Protein AF-A0A4Q3J6C3-F1 (afdb_monomer)

Mean predicted aligned error: 14.29 Å

Radius of gyration: 21.83 Å; Cα contacts (8 Å, |Δi|>4): 45; chains: 1; bounding box: 46×40×81 Å

Solvent-accessible surface area (backbone atoms only — not comparable to full-atom values): 9327 Å² total; per-residue (Å²): 128,57,75,69,58,48,51,52,52,50,53,56,48,51,54,50,50,53,54,49,51,54,51,49,53,34,27,77,68,61,76,38,94,61,82,64,56,69,64,52,51,55,50,52,53,51,50,57,53,57,71,72,50,86,70,81,51,66,69,62,42,49,54,50,51,51,52,54,50,52,51,52,53,50,52,52,49,51,53,52,50,53,52,27,51,77,70,62,65,29,66,67,58,44,53,50,44,56,65,44,66,75,50,93,79,75,97,68,83,81,52,72,69,57,52,54,57,57,71,69,45,86,74,82,88,79,70,77,63,62,77,68,68,75,79,82,84,84,87,83,84,84,79,82,80,78,80,88,134

pLDDT: mean 74.05, std 22.29, range [36.84, 97.12]

Sequence (149 aa):
MDATELEQALADLEEKLEKLRVLYDQYFSGFERFEPLRKREDLERRIKVLRRENIRNTGQRFKFQQIVQRLTTFSQYWTRILREIEKGTYKRDLARAAKRFGNPNLRGKPTVADLERAALAPSEPEELDSAWLEVEEEEEVDEDTSPFR

Secondary structure (DSSP, 8-state):
--HHHHHHHHHHHHHHHHHHHHHHHHHHTTSSSS--HHHHHHHHHHHHHHHHS----HHHHHHHHHHHHHHHHHHHHHHHHHHHHHTT--HHHHHHHHHHTTSS----PPPHHHHHHHHTS-----STTGGGSSSS-------------

Foldseek 3Di:
DDPVVLVVLLVVLLVLLVVLLVQLVCVLLVVDVDRPVVSLVVSVVSLVVVVPDDDPDPVSVVSSVVSVVSNVVVVVVSVVQVVCVVVCNRVSSVVVVVVCVVPPDDPDDDDPVVVVVVVPPPDPPPDPVVVVPPPPDDDPDDPPPDDDD

Nearest PDB structures (foldseek):
  3k1i-assembly2_B  TM=4.349E-01  e=4.260E+00  Helicobacter pylori 26695

Structure (mmCIF, N/CA/C/O backbone):
data_AF-A0A4Q3J6C3-F1
#
_entry.id   AF-A0A4Q3J6C3-F1
#
loop_
_atom_site.group_PDB
_atom_site.id
_atom_site.type_symbol
_atom_site.label_atom_id
_atom_site.label_alt_id
_atom_site.label_comp_id
_atom_site.label_asym_id
_atom_site.label_entity_id
_atom_site.label_seq_id
_atom_site.pdbx_PDB_ins_code
_atom_site.Cartn_x
_atom_site.Cartn_y
_atom_site.Cartn_z
_atom_site.occupancy
_atom_site.B_iso_or_equiv
_atom_site.auth_seq_id
_atom_site.auth_comp_id
_atom_site.auth_asym_id
_atom_site.auth_atom_id
_atom_site.pdbx_PDB_model_num
ATOM 1 N N . MET A 1 1 ? -20.793 -3.148 10.488 1.00 76.94 1 MET A N 1
ATOM 2 C CA . MET A 1 1 ? -19.813 -4.211 10.772 1.00 76.94 1 MET A CA 1
ATOM 3 C C . MET A 1 1 ? -19.634 -4.309 12.263 1.00 76.94 1 MET A C 1
ATOM 5 O O . MET A 1 1 ? -19.498 -3.270 12.910 1.00 76.94 1 MET A O 1
ATOM 9 N N . ASP A 1 2 ? -19.633 -5.527 12.781 1.00 88.00 2 ASP A N 1
ATOM 10 C CA . ASP A 1 2 ? -19.244 -5.774 14.166 1.00 88.00 2 ASP A CA 1
ATOM 11 C C . ASP A 1 2 ? -17.720 -5.649 14.329 1.00 88.00 2 ASP A C 1
ATOM 13 O O . ASP A 1 2 ? -16.964 -5.696 13.355 1.00 88.00 2 ASP A O 1
ATOM 17 N N . ALA A 1 3 ? -17.245 -5.455 15.564 1.00 87.25 3 ALA A N 1
ATOM 18 C CA . ALA A 1 3 ? -15.828 -5.184 15.830 1.00 87.25 3 ALA A CA 1
ATOM 19 C C . ALA A 1 3 ? -14.903 -6.312 15.337 1.00 87.25 3 ALA A C 1
ATOM 21 O O . ALA A 1 3 ? -13.850 -6.027 14.766 1.00 87.25 3 ALA A O 1
ATOM 22 N N . THR A 1 4 ? -15.318 -7.570 15.505 1.00 91.12 4 THR A N 1
ATOM 23 C CA . THR A 1 4 ? -14.580 -8.756 15.044 1.00 91.12 4 THR A CA 1
ATOM 24 C C . THR A 1 4 ? -14.555 -8.859 13.518 1.00 91.12 4 THR A C 1
ATOM 26 O O . THR A 1 4 ? -13.521 -9.170 12.934 1.00 91.12 4 THR A O 1
ATOM 29 N N . GLU A 1 5 ? -15.666 -8.539 12.848 1.00 91.56 5 GLU A N 1
ATOM 30 C CA . GLU A 1 5 ? -15.727 -8.523 11.380 1.00 91.56 5 GLU A CA 1
ATOM 31 C C . GLU A 1 5 ? -14.801 -7.456 10.793 1.00 91.56 5 GLU A C 1
ATOM 33 O O . GLU A 1 5 ? -14.142 -7.685 9.778 1.00 91.56 5 GLU A O 1
ATOM 38 N N . LEU A 1 6 ? -14.743 -6.286 11.437 1.00 92.12 6 LEU A N 1
ATOM 39 C CA . LEU A 1 6 ? -13.861 -5.202 11.029 1.00 92.12 6 LEU A CA 1
ATOM 40 C C . LEU A 1 6 ? -12.389 -5.585 11.207 1.00 92.12 6 LEU A C 1
ATOM 42 O O . LEU A 1 6 ? -11.582 -5.308 10.325 1.00 92.12 6 LEU A O 1
ATOM 46 N N . GLU A 1 7 ? -12.037 -6.241 12.311 1.00 92.94 7 GLU A N 1
ATOM 47 C CA . GLU A 1 7 ? -10.676 -6.726 12.537 1.00 92.94 7 GLU A CA 1
ATOM 48 C C . GLU A 1 7 ? -10.238 -7.723 11.461 1.00 92.94 7 GLU A C 1
ATOM 50 O O . GLU A 1 7 ? -9.183 -7.536 10.852 1.00 92.94 7 GLU A O 1
ATOM 55 N N . GLN A 1 8 ? -11.083 -8.709 11.148 1.00 95.31 8 GLN A N 1
ATOM 56 C CA . GLN A 1 8 ? -10.808 -9.652 10.066 1.00 95.31 8 GLN A CA 1
ATOM 57 C C . GLN A 1 8 ? -10.687 -8.935 8.715 1.00 95.31 8 GLN A C 1
ATOM 59 O O . GLN A 1 8 ? -9.774 -9.206 7.940 1.00 95.31 8 GLN A O 1
ATOM 64 N N . ALA A 1 9 ? -11.568 -7.970 8.437 1.00 94.38 9 ALA A N 1
ATOM 65 C CA . ALA A 1 9 ? -11.515 -7.198 7.201 1.00 94.38 9 ALA A CA 1
ATOM 66 C C . ALA A 1 9 ? -10.226 -6.369 7.071 1.00 94.38 9 ALA A C 1
ATOM 68 O O . ALA A 1 9 ? -9.744 -6.195 5.950 1.00 94.38 9 ALA A O 1
ATOM 69 N N . LEU A 1 10 ? -9.677 -5.860 8.180 1.00 95.12 10 LEU A N 1
ATOM 70 C CA . LEU A 1 10 ? -8.394 -5.155 8.204 1.00 95.12 10 LEU A CA 1
ATOM 7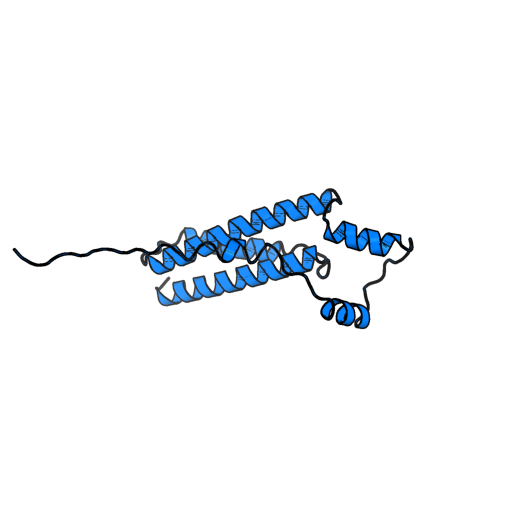1 C C . LEU A 1 10 ? -7.220 -6.115 7.982 1.00 95.12 10 LEU A C 1
ATOM 73 O O . LEU A 1 10 ? -6.357 -5.807 7.161 1.00 95.12 10 LEU A O 1
ATOM 77 N N . ALA A 1 11 ? -7.222 -7.285 8.626 1.00 96.06 11 ALA A N 1
ATOM 78 C CA . ALA A 1 11 ? -6.200 -8.314 8.421 1.00 96.06 11 ALA A CA 1
ATOM 79 C C . ALA A 1 11 ? -6.167 -8.806 6.961 1.00 96.06 11 ALA A C 1
ATOM 81 O O . ALA A 1 11 ? -5.114 -8.837 6.324 1.00 96.06 11 ALA A O 1
ATOM 82 N N . ASP A 1 12 ? -7.337 -9.092 6.383 1.00 95.81 12 ASP A N 1
ATOM 83 C CA . ASP A 1 12 ? -7.467 -9.481 4.976 1.00 95.81 12 ASP A CA 1
ATOM 84 C C . ASP A 1 12 ? -6.981 -8.377 4.021 1.00 95.81 12 ASP A C 1
ATOM 86 O O . ASP A 1 12 ? -6.495 -8.654 2.920 1.00 95.81 12 ASP A O 1
ATOM 90 N N . LEU A 1 13 ? -7.185 -7.108 4.388 1.00 95.75 13 LEU A N 1
ATOM 91 C CA . LEU A 1 13 ? -6.771 -5.964 3.581 1.00 95.75 13 LEU A CA 1
ATOM 92 C C . LEU A 1 13 ? -5.247 -5.817 3.575 1.00 95.75 13 LEU A C 1
ATOM 94 O O . LEU A 1 13 ? -4.668 -5.566 2.519 1.00 95.75 13 LEU A O 1
ATOM 98 N N . GLU A 1 14 ? -4.615 -6.004 4.730 1.00 95.94 14 GLU A N 1
ATOM 99 C CA . GLU A 1 14 ? -3.162 -5.986 4.877 1.00 95.94 14 GLU A CA 1
ATOM 100 C C . GLU A 1 14 ? -2.500 -7.130 4.100 1.00 95.94 14 GLU A C 1
ATOM 102 O O . GLU A 1 14 ? -1.585 -6.893 3.310 1.00 95.94 14 GLU A O 1
ATOM 107 N N . GLU A 1 15 ? -3.030 -8.351 4.202 1.00 97.12 15 GLU A N 1
ATOM 108 C CA . GLU A 1 15 ? -2.525 -9.493 3.432 1.00 97.12 15 GLU A CA 1
ATOM 109 C C . GLU A 1 15 ? -2.642 -9.251 1.913 1.00 97.12 15 GLU A C 1
ATOM 111 O O . GLU A 1 15 ? -1.728 -9.549 1.136 1.00 97.12 15 GLU A O 1
ATOM 116 N N . LYS A 1 16 ? -3.760 -8.671 1.457 1.00 95.44 16 LYS A N 1
ATOM 117 C CA . LYS A 1 16 ? -3.949 -8.311 0.042 1.00 95.44 16 LYS A CA 1
ATOM 118 C C . LYS A 1 16 ? -2.980 -7.228 -0.416 1.00 95.44 16 LYS A C 1
ATOM 120 O O . LYS A 1 16 ? -2.540 -7.287 -1.564 1.00 95.44 16 LYS A O 1
ATOM 125 N N . LEU A 1 17 ? -2.662 -6.260 0.443 1.00 96.00 17 LEU A N 1
ATOM 126 C CA . LEU A 1 17 ? -1.682 -5.220 0.146 1.00 96.00 17 LEU A CA 1
ATOM 127 C C . LEU A 1 17 ? -0.286 -5.825 -0.054 1.00 96.00 17 LEU A C 1
ATOM 129 O O . LEU A 1 17 ? 0.363 -5.509 -1.050 1.00 96.00 17 LEU A O 1
ATOM 133 N N . GLU A 1 18 ? 0.139 -6.740 0.819 1.00 95.94 18 GLU A N 1
ATOM 134 C CA . GLU A 1 18 ? 1.445 -7.397 0.682 1.00 95.94 18 GLU A CA 1
ATOM 135 C C . GLU A 1 18 ? 1.507 -8.280 -0.572 1.00 95.94 18 GLU A C 1
ATOM 137 O O . GLU A 1 18 ? 2.441 -8.187 -1.369 1.00 95.94 18 GLU A O 1
ATOM 142 N N . LYS A 1 19 ? 0.452 -9.063 -0.840 1.00 94.56 19 LYS A N 1
ATOM 143 C CA . LYS A 1 19 ? 0.340 -9.831 -2.093 1.00 94.56 19 LYS A CA 1
ATOM 144 C C . LYS A 1 19 ? 0.415 -8.927 -3.325 1.00 94.56 19 LYS A C 1
ATOM 146 O O . LYS A 1 19 ? 1.003 -9.313 -4.334 1.00 94.56 19 LYS A O 1
ATOM 151 N N . LEU A 1 20 ? -0.191 -7.739 -3.272 1.00 95.19 20 LEU A N 1
ATOM 152 C CA . LEU A 1 20 ? -0.142 -6.774 -4.367 1.00 95.19 20 LEU A CA 1
ATOM 153 C C . LEU A 1 20 ? 1.279 -6.235 -4.574 1.00 95.19 20 LEU A C 1
ATOM 155 O O . LEU A 1 20 ? 1.726 -6.180 -5.719 1.00 95.19 20 LEU A O 1
ATOM 159 N N . ARG A 1 21 ? 1.998 -5.909 -3.493 1.00 94.56 21 ARG A N 1
ATOM 160 C CA . ARG A 1 21 ? 3.408 -5.493 -3.545 1.00 94.56 21 ARG A CA 1
ATOM 161 C C . ARG A 1 21 ? 4.270 -6.531 -4.256 1.00 94.56 21 ARG A C 1
ATOM 163 O O . ARG A 1 21 ? 4.927 -6.198 -5.237 1.00 94.56 21 ARG A O 1
ATOM 170 N N . VAL A 1 22 ? 4.184 -7.793 -3.834 1.00 92.75 22 VAL A N 1
ATOM 171 C CA . VAL A 1 22 ? 4.957 -8.895 -4.427 1.00 92.75 22 VAL A CA 1
ATOM 172 C C . VAL A 1 22 ? 4.665 -9.057 -5.922 1.00 92.75 22 VAL A C 1
ATOM 174 O O . VAL A 1 22 ? 5.582 -9.275 -6.710 1.00 92.75 22 VAL A O 1
A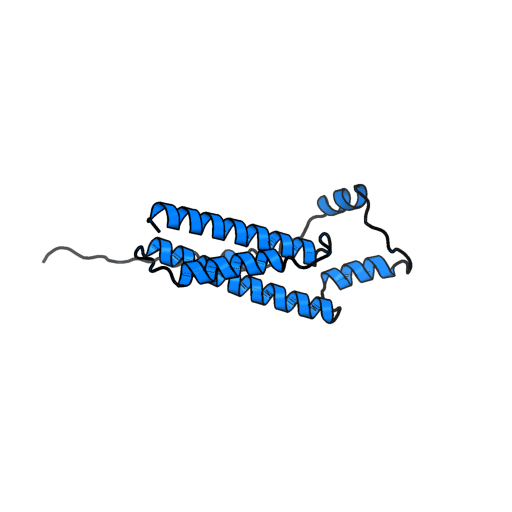TOM 177 N N . LEU A 1 23 ? 3.407 -8.919 -6.348 1.00 90.50 23 LEU A N 1
ATOM 178 C CA . LEU A 1 23 ? 3.050 -9.011 -7.769 1.00 90.50 23 LEU A CA 1
ATOM 179 C C . LEU A 1 23 ? 3.623 -7.859 -8.599 1.00 90.50 23 LEU A C 1
ATOM 181 O O . LEU A 1 23 ? 4.066 -8.081 -9.725 1.00 90.50 23 LEU A O 1
ATOM 185 N N . TYR A 1 24 ? 3.646 -6.642 -8.052 1.00 91.81 24 TYR A N 1
ATOM 186 C CA . TYR A 1 24 ? 4.326 -5.519 -8.697 1.00 91.81 24 TYR A CA 1
ATOM 187 C C . TYR A 1 24 ? 5.837 -5.754 -8.781 1.00 91.81 24 TYR A C 1
ATOM 189 O O . TYR A 1 24 ? 6.422 -5.538 -9.839 1.00 91.81 24 TYR A O 1
ATOM 197 N N . ASP A 1 25 ? 6.458 -6.284 -7.728 1.00 89.56 25 ASP A N 1
ATOM 198 C CA . ASP A 1 25 ? 7.887 -6.610 -7.731 1.00 89.56 25 ASP A CA 1
ATOM 199 C C . ASP A 1 25 ? 8.223 -7.710 -8.757 1.00 89.56 25 ASP A C 1
ATOM 201 O O . ASP A 1 25 ? 9.237 -7.623 -9.459 1.00 89.56 25 ASP A O 1
ATOM 205 N N . GLN A 1 26 ? 7.353 -8.713 -8.919 1.00 85.25 26 GLN A N 1
ATOM 206 C CA . GLN A 1 26 ? 7.460 -9.733 -9.971 1.00 85.25 26 GLN A CA 1
ATOM 207 C C . GLN A 1 26 ? 7.300 -9.137 -11.374 1.00 85.25 26 GLN A C 1
ATOM 209 O O . GLN A 1 26 ? 8.032 -9.526 -12.290 1.00 85.25 26 GLN A O 1
ATOM 214 N N . TYR A 1 27 ? 6.380 -8.185 -11.546 1.00 87.25 27 TYR A N 1
ATOM 215 C CA . TYR A 1 27 ? 6.187 -7.458 -12.799 1.00 87.25 27 TYR A CA 1
ATOM 216 C C . TYR A 1 27 ? 7.408 -6.597 -13.152 1.00 87.25 27 TYR A C 1
ATOM 218 O O . TYR A 1 27 ? 7.914 -6.686 -14.267 1.00 87.25 27 TYR A O 1
ATOM 226 N N . PHE A 1 28 ? 7.969 -5.845 -12.201 1.00 86.12 28 PHE A N 1
ATOM 227 C CA . PHE A 1 28 ? 9.189 -5.058 -12.431 1.00 86.12 28 PHE A CA 1
ATOM 228 C C . PHE A 1 28 ? 10.423 -5.931 -12.644 1.00 86.12 28 PHE A C 1
ATOM 230 O O . PHE A 1 28 ? 11.332 -5.580 -13.392 1.00 86.12 28 PHE A O 1
ATOM 237 N N . SER A 1 29 ? 10.448 -7.109 -12.030 1.00 82.56 29 SER A N 1
ATOM 238 C CA . SER A 1 29 ? 11.451 -8.132 -12.317 1.00 82.56 29 SER A CA 1
ATOM 239 C C . SER A 1 29 ? 11.189 -8.841 -13.652 1.00 82.56 29 SER A C 1
ATOM 241 O O . SER A 1 29 ? 11.973 -9.695 -14.054 1.00 82.56 29 SER A O 1
ATOM 243 N N . GLY A 1 30 ? 10.102 -8.522 -14.358 1.00 81.62 30 GLY A N 1
ATOM 244 C CA . GLY A 1 30 ? 9.698 -9.096 -15.640 1.00 81.62 30 GLY A CA 1
ATOM 245 C C . GLY A 1 30 ? 9.437 -10.603 -15.616 1.00 81.62 30 GLY A C 1
ATOM 246 O O . GLY A 1 30 ? 9.572 -11.246 -16.657 1.00 81.62 30 GLY A O 1
ATOM 247 N N . PHE A 1 31 ? 9.133 -11.164 -14.441 1.00 77.31 31 PHE A N 1
ATOM 248 C CA . PHE A 1 31 ? 8.576 -12.512 -14.296 1.00 77.31 31 PHE A CA 1
ATOM 249 C C . PHE A 1 31 ? 7.105 -12.521 -14.703 1.00 77.31 31 PHE A C 1
ATOM 251 O O . PHE A 1 31 ? 6.669 -13.393 -15.452 1.00 77.31 31 PHE A O 1
ATOM 258 N N . GLU A 1 32 ? 6.368 -11.513 -14.242 1.00 81.38 32 GLU A N 1
ATOM 259 C CA . GLU A 1 32 ? 4.999 -11.254 -14.664 1.00 81.38 32 GLU A CA 1
ATOM 260 C C . GLU A 1 32 ? 5.004 -10.288 -15.854 1.00 81.38 32 GLU A C 1
ATOM 262 O O . GLU A 1 32 ? 5.795 -9.345 -15.910 1.00 81.38 32 GLU A O 1
ATOM 267 N N . ARG A 1 33 ? 4.136 -10.533 -16.839 1.00 77.62 33 ARG A N 1
ATOM 268 C CA . ARG A 1 33 ? 4.116 -9.760 -18.092 1.00 77.62 33 ARG A CA 1
ATOM 269 C C . ARG A 1 33 ? 3.197 -8.544 -18.022 1.00 77.62 33 ARG A C 1
ATOM 271 O O . ARG A 1 33 ? 3.352 -7.625 -18.825 1.00 77.62 33 ARG A O 1
ATOM 278 N N . PHE A 1 34 ? 2.231 -8.556 -17.110 1.00 84.94 34 PHE A N 1
ATOM 279 C CA . PHE A 1 34 ? 1.187 -7.542 -17.024 1.00 84.94 34 PHE A CA 1
ATOM 280 C C . PHE A 1 34 ? 1.132 -6.912 -15.638 1.00 84.94 34 PHE A C 1
ATOM 282 O O . PHE A 1 34 ? 1.258 -7.597 -14.626 1.00 84.94 34 PHE A O 1
ATOM 289 N N . GLU A 1 35 ? 0.877 -5.607 -15.602 1.00 88.69 35 GLU A N 1
ATOM 290 C CA . GLU A 1 35 ? 0.644 -4.897 -14.352 1.00 88.69 35 GLU A CA 1
ATOM 291 C C . GLU A 1 35 ? -0.609 -5.461 -13.643 1.00 88.69 35 GLU A C 1
ATOM 293 O O . GLU A 1 35 ? -1.657 -5.620 -14.285 1.00 88.69 35 GLU A O 1
ATOM 298 N N . PRO A 1 36 ? -0.562 -5.731 -12.322 1.00 92.19 36 PRO A N 1
ATOM 299 C CA . PRO A 1 36 ? -1.689 -6.277 -11.561 1.00 92.19 36 PRO A CA 1
ATOM 300 C C . PRO A 1 36 ? -2.785 -5.227 -11.256 1.00 92.19 36 PRO A C 1
ATOM 302 O O . PRO A 1 36 ? -3.281 -5.128 -10.132 1.00 92.19 36 PRO A O 1
ATOM 305 N N . LEU A 1 37 ? -3.229 -4.478 -12.273 1.00 91.88 37 LEU A N 1
ATOM 306 C CA . LEU A 1 37 ? -4.201 -3.379 -12.170 1.00 91.88 37 LEU A CA 1
ATOM 307 C C . LEU A 1 37 ? -5.520 -3.797 -11.515 1.00 91.88 37 LEU A C 1
ATOM 309 O O . LEU A 1 37 ? -6.025 -3.098 -10.643 1.00 91.88 37 LEU A O 1
ATOM 313 N N . ARG A 1 38 ? -6.057 -4.968 -11.884 1.00 92.88 38 ARG A N 1
ATOM 314 C CA . ARG A 1 38 ? -7.320 -5.475 -11.316 1.00 92.88 38 ARG A CA 1
ATOM 315 C C . ARG A 1 38 ? -7.232 -5.655 -9.801 1.00 92.88 38 ARG A C 1
ATOM 317 O O . ARG A 1 38 ? -8.128 -5.242 -9.078 1.00 92.88 38 ARG A O 1
ATOM 324 N N . LYS A 1 39 ? -6.123 -6.226 -9.319 1.00 92.50 39 LYS A N 1
ATOM 325 C CA . LYS A 1 39 ? -5.902 -6.442 -7.884 1.00 92.50 39 LYS A CA 1
ATOM 326 C C . LYS A 1 39 ? -5.714 -5.119 -7.142 1.00 92.50 39 LYS A C 1
ATOM 328 O O . LYS A 1 39 ? -6.198 -4.994 -6.020 1.00 92.50 39 LYS A O 1
ATOM 333 N N . ARG A 1 40 ? -5.067 -4.130 -7.773 1.00 94.06 40 ARG A N 1
ATOM 334 C CA . ARG A 1 40 ? -4.972 -2.768 -7.229 1.00 94.06 40 ARG A CA 1
ATOM 335 C C . ARG A 1 40 ? -6.348 -2.117 -7.107 1.00 94.06 40 ARG A C 1
ATOM 337 O O . ARG A 1 40 ? -6.693 -1.638 -6.032 1.00 94.06 40 ARG A O 1
ATOM 344 N N . GLU A 1 41 ? -7.155 -2.150 -8.166 1.00 95.44 41 GLU A N 1
ATOM 345 C CA . GLU A 1 41 ? -8.511 -1.591 -8.143 1.00 95.44 41 GLU A CA 1
ATOM 346 C C . GLU A 1 41 ? -9.395 -2.244 -7.076 1.00 95.44 41 GLU A C 1
ATOM 348 O O . GLU A 1 41 ? -10.123 -1.548 -6.369 1.00 95.44 41 GLU A O 1
ATOM 353 N N . ASP A 1 42 ? -9.330 -3.568 -6.933 1.00 94.69 42 ASP A N 1
ATOM 354 C CA . ASP A 1 42 ? -10.105 -4.290 -5.924 1.00 94.69 42 ASP A CA 1
ATOM 355 C C . ASP A 1 42 ? -9.715 -3.868 -4.497 1.00 94.69 42 ASP A C 1
ATOM 357 O O . ASP A 1 42 ? -10.591 -3.654 -3.650 1.00 94.69 42 ASP A O 1
ATOM 361 N N . LEU A 1 43 ? -8.416 -3.677 -4.235 1.00 95.06 43 LEU A N 1
ATOM 362 C CA . LEU A 1 43 ? -7.918 -3.176 -2.953 1.00 95.06 43 LEU A CA 1
ATOM 363 C C . LEU A 1 43 ? -8.391 -1.737 -2.685 1.00 95.06 43 LEU A C 1
ATOM 365 O O . LEU A 1 43 ? -8.914 -1.441 -1.608 1.00 95.06 43 LEU A O 1
ATOM 369 N N . GLU A 1 44 ? -8.279 -0.849 -3.675 1.00 95.00 44 GLU A N 1
ATOM 370 C CA . GLU A 1 44 ? -8.741 0.539 -3.572 1.00 95.00 44 GLU A CA 1
ATOM 371 C C . GLU A 1 44 ? -10.250 0.632 -3.325 1.00 95.00 44 GLU A C 1
ATOM 373 O O . GLU A 1 44 ? -10.704 1.443 -2.512 1.00 95.00 44 GLU A O 1
ATOM 378 N N . ARG A 1 45 ? -11.049 -0.205 -4.000 1.00 95.81 45 ARG A N 1
ATOM 379 C CA . ARG A 1 45 ? -12.497 -0.296 -3.761 1.00 95.81 45 ARG A CA 1
ATOM 380 C C . ARG A 1 45 ? -12.777 -0.694 -2.316 1.00 95.81 45 ARG A C 1
ATOM 382 O O . ARG A 1 45 ? -13.623 -0.068 -1.677 1.00 95.81 45 ARG A O 1
ATOM 389 N N . ARG A 1 46 ? -12.047 -1.672 -1.771 1.00 94.06 46 ARG A N 1
ATOM 390 C CA . ARG A 1 46 ? -12.212 -2.112 -0.377 1.00 94.06 46 ARG A CA 1
ATOM 391 C C . ARG A 1 46 ? -11.848 -1.012 0.622 1.0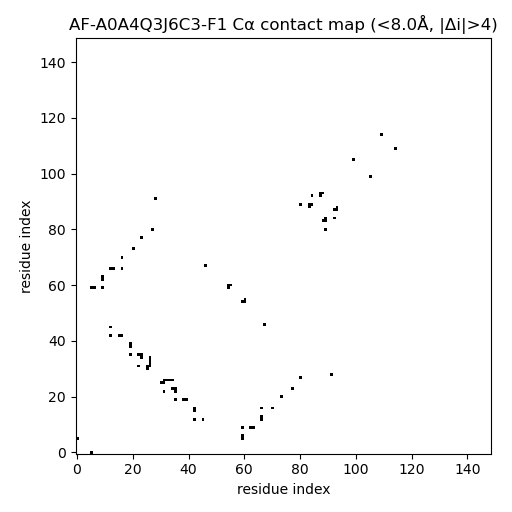0 94.06 46 ARG A C 1
ATOM 393 O O . ARG A 1 46 ? -12.600 -0.786 1.566 1.00 94.06 46 ARG A O 1
ATOM 400 N N . ILE A 1 47 ? -10.771 -0.266 0.371 1.00 95.12 47 ILE A N 1
ATOM 401 C CA . ILE A 1 47 ? -10.394 0.906 1.178 1.00 95.12 47 ILE A CA 1
ATOM 402 C C . ILE A 1 47 ? -11.468 1.992 1.122 1.00 95.12 47 ILE A C 1
ATOM 404 O O . ILE A 1 47 ? -11.786 2.585 2.150 1.00 95.12 47 ILE A O 1
ATOM 408 N N . LYS A 1 48 ? -12.054 2.261 -0.051 1.00 95.06 48 LYS A N 1
ATOM 409 C CA . LYS A 1 48 ? -13.140 3.248 -0.190 1.00 95.06 48 LYS A CA 1
ATOM 410 C C . LYS A 1 48 ? -14.377 2.861 0.618 1.00 95.06 48 LYS A C 1
ATOM 412 O O . LYS A 1 48 ? -15.008 3.749 1.182 1.00 95.06 48 LYS A O 1
ATOM 417 N N . VAL A 1 49 ? -14.709 1.571 0.681 1.00 93.56 49 VAL A N 1
ATOM 418 C CA . VAL A 1 49 ? -15.798 1.063 1.531 1.00 93.56 49 VAL A CA 1
ATOM 419 C C . VAL A 1 49 ? -15.458 1.281 3.006 1.00 93.56 49 VAL A C 1
ATOM 421 O O . VAL A 1 49 ? -16.202 1.970 3.692 1.00 93.56 49 VAL A O 1
ATOM 424 N N . LEU A 1 50 ? -14.296 0.807 3.466 1.00 91.62 50 LEU A N 1
ATOM 425 C CA . LEU A 1 50 ? -13.879 0.928 4.871 1.00 91.62 50 LEU A CA 1
ATOM 426 C C . LEU A 1 50 ? -13.701 2.380 5.335 1.00 91.62 50 LEU A C 1
ATOM 428 O O . LEU A 1 50 ? -13.945 2.688 6.492 1.00 91.62 50 LEU A O 1
ATOM 432 N N . ARG A 1 51 ? -13.344 3.301 4.434 1.00 92.31 51 ARG A N 1
ATOM 433 C CA . ARG A 1 51 ? -13.259 4.737 4.743 1.00 92.31 51 ARG A CA 1
ATOM 434 C C . ARG A 1 51 ? -14.621 5.367 5.048 1.00 92.31 51 ARG A C 1
ATOM 436 O O . ARG A 1 51 ? -14.669 6.391 5.721 1.00 92.31 51 ARG A O 1
ATOM 443 N N . ARG A 1 52 ? -15.710 4.808 4.508 1.00 92.06 52 ARG A N 1
ATOM 444 C CA . ARG A 1 52 ? -17.083 5.269 4.776 1.00 92.06 52 ARG A CA 1
ATOM 445 C C . ARG A 1 52 ? -17.645 4.681 6.069 1.00 92.06 52 ARG A C 1
ATOM 447 O O . ARG A 1 52 ? -18.588 5.244 6.615 1.00 92.06 52 ARG A O 1
ATOM 454 N N . GLU A 1 53 ? -17.077 3.577 6.547 1.00 89.00 53 GLU A N 1
ATOM 455 C CA . GLU A 1 53 ? -17.445 2.975 7.824 1.00 89.00 53 GLU A CA 1
ATOM 456 C C . GLU A 1 53 ? -16.962 3.852 8.988 1.00 89.00 53 GLU A C 1
ATOM 458 O O . GLU A 1 53 ? -15.834 4.351 9.004 1.00 89.00 53 GLU A O 1
ATOM 463 N N . ASN A 1 54 ? -17.812 4.035 10.000 1.00 84.69 54 ASN A N 1
ATOM 464 C CA . ASN A 1 54 ? -17.431 4.751 11.214 1.00 84.69 54 ASN A CA 1
ATOM 465 C C . ASN A 1 54 ? -16.726 3.791 12.187 1.00 84.69 54 ASN A C 1
ATOM 467 O O . ASN A 1 54 ? -17.371 3.084 12.964 1.00 84.69 54 ASN A O 1
ATOM 471 N N . ILE A 1 55 ? -15.392 3.774 12.141 1.00 88.31 55 ILE A N 1
ATOM 472 C CA . ILE A 1 55 ? -14.560 2.962 13.035 1.00 88.31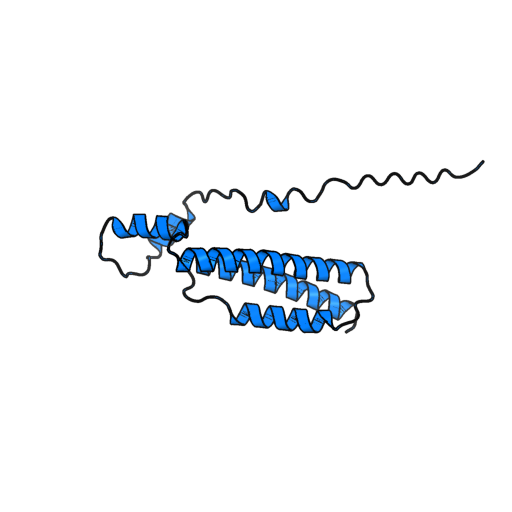 55 ILE A CA 1
ATOM 473 C C . ILE A 1 55 ? -14.486 3.631 14.412 1.00 88.31 55 ILE A C 1
ATOM 475 O O . ILE A 1 55 ? -13.756 4.609 14.603 1.00 88.31 55 ILE A O 1
ATOM 479 N N . ARG A 1 56 ? -15.229 3.095 15.388 1.00 87.88 56 ARG A N 1
ATOM 480 C CA . ARG A 1 56 ? -15.266 3.616 16.768 1.00 87.88 56 ARG A CA 1
ATOM 481 C C . ARG A 1 56 ? -14.000 3.299 17.566 1.00 87.88 56 ARG A C 1
ATOM 483 O O . ARG A 1 56 ? -13.590 4.112 18.385 1.00 87.88 56 ARG A O 1
ATOM 490 N N . ASN A 1 57 ? -13.386 2.143 17.320 1.00 92.12 57 ASN A N 1
ATOM 491 C CA . ASN A 1 57 ? -12.190 1.696 18.029 1.00 92.12 57 ASN A CA 1
ATOM 492 C C . ASN A 1 57 ? -10.932 2.411 17.500 1.00 92.12 57 ASN A C 1
ATOM 494 O O . ASN A 1 57 ? -10.630 2.354 16.306 1.00 92.12 57 ASN A O 1
ATOM 498 N N . THR A 1 58 ? -10.185 3.061 18.392 1.00 92.31 58 THR A N 1
ATOM 499 C CA . THR A 1 58 ? -8.976 3.821 18.040 1.00 92.31 58 THR A CA 1
ATOM 500 C C . THR A 1 58 ? -7.873 2.940 17.452 1.00 92.31 58 THR A C 1
ATOM 502 O O . THR A 1 58 ? -7.290 3.312 16.438 1.00 92.31 58 THR A O 1
ATOM 505 N N . GLY A 1 59 ? -7.631 1.750 18.011 1.00 93.81 59 GLY A N 1
ATOM 506 C CA . GLY A 1 59 ? -6.610 0.823 17.512 1.00 93.81 59 GLY A CA 1
ATOM 507 C C . GLY A 1 59 ? -6.917 0.313 16.102 1.00 93.81 59 GLY A C 1
ATOM 508 O O . GLY A 1 59 ? -6.047 0.303 15.235 1.00 93.81 59 GLY A O 1
ATOM 509 N N . GLN A 1 60 ? -8.177 -0.028 15.820 1.00 93.88 60 GLN A N 1
ATOM 510 C CA . GLN A 1 60 ? -8.606 -0.420 14.470 1.00 93.88 60 GLN A CA 1
ATOM 511 C C . GLN A 1 60 ? -8.501 0.741 13.473 1.00 93.88 60 GLN A C 1
ATOM 513 O O . GLN A 1 60 ? -8.109 0.542 12.323 1.00 93.88 60 GLN A O 1
ATOM 518 N N . ARG A 1 61 ? -8.809 1.969 13.911 1.00 94.38 61 ARG A N 1
ATOM 519 C CA . ARG A 1 61 ? -8.652 3.175 13.089 1.00 94.38 61 ARG A CA 1
ATOM 520 C C . ARG A 1 61 ? -7.187 3.429 12.751 1.00 94.38 61 ARG A C 1
ATOM 522 O O . ARG A 1 61 ? -6.892 3.717 11.595 1.00 94.38 61 ARG A O 1
ATOM 529 N N . PHE A 1 62 ? -6.298 3.287 13.731 1.00 95.56 62 PHE A N 1
ATOM 530 C CA . PHE A 1 62 ? -4.861 3.412 13.529 1.00 95.56 62 PHE A CA 1
ATOM 531 C C . PHE A 1 62 ? -4.356 2.365 12.530 1.00 95.56 62 PHE A C 1
ATOM 533 O O . PHE A 1 62 ? -3.793 2.734 11.505 1.00 95.56 62 PHE A O 1
ATOM 540 N N . LYS A 1 63 ? -4.676 1.076 12.729 1.00 95.19 63 LYS A N 1
ATOM 541 C CA . LYS A 1 63 ? -4.339 0.006 11.767 1.00 95.19 63 LYS A CA 1
ATOM 542 C C . LYS A 1 63 ? -4.820 0.333 10.348 1.00 95.19 63 LYS A C 1
ATOM 544 O O . LYS A 1 63 ? -4.063 0.215 9.388 1.00 95.19 63 LYS A O 1
ATOM 549 N N . PHE A 1 64 ? -6.061 0.801 10.199 1.00 96.56 64 PHE A N 1
ATOM 550 C CA . PHE A 1 64 ? -6.584 1.219 8.897 1.00 96.56 64 PHE A CA 1
ATOM 551 C C . PHE A 1 64 ? -5.789 2.383 8.284 1.00 96.56 64 PHE A C 1
ATOM 553 O O . PHE A 1 64 ? -5.468 2.346 7.096 1.00 96.56 64 PHE A O 1
ATOM 560 N N . GLN A 1 65 ? -5.459 3.406 9.077 1.00 96.12 65 GLN A N 1
ATOM 561 C CA . GLN A 1 65 ? -4.645 4.540 8.630 1.00 96.12 65 GLN A CA 1
ATOM 562 C C . GLN A 1 65 ? -3.253 4.091 8.170 1.00 96.12 65 GLN A C 1
ATOM 564 O O . GLN A 1 65 ? -2.832 4.501 7.087 1.00 96.12 65 GLN A O 1
ATOM 569 N N . GLN A 1 66 ? -2.610 3.180 8.906 1.00 96.62 66 GLN A N 1
ATOM 570 C CA . GLN A 1 66 ? -1.332 2.588 8.507 1.00 96.62 66 GLN A CA 1
ATOM 571 C C . GLN A 1 66 ? -1.446 1.903 7.139 1.00 96.62 66 GLN A C 1
ATOM 573 O O . GLN A 1 66 ? -0.678 2.212 6.231 1.00 96.62 66 GLN A O 1
ATOM 578 N N . ILE A 1 67 ? -2.453 1.046 6.924 1.00 96.62 67 ILE A N 1
ATOM 579 C CA . ILE A 1 67 ? -2.655 0.361 5.632 1.00 96.62 67 ILE A CA 1
ATOM 580 C C . ILE A 1 67 ? -2.847 1.369 4.485 1.00 96.62 67 ILE A C 1
ATOM 582 O O . ILE A 1 67 ? -2.277 1.211 3.401 1.00 96.62 67 ILE A O 1
ATOM 586 N N . VAL A 1 68 ? -3.625 2.432 4.713 1.00 96.69 68 VAL A N 1
ATOM 587 C CA . VAL A 1 68 ? -3.837 3.506 3.729 1.00 96.69 68 VAL A CA 1
ATOM 588 C C . VAL A 1 68 ? -2.529 4.224 3.388 1.00 96.69 68 VAL A C 1
ATOM 590 O O . VAL A 1 68 ? -2.276 4.513 2.212 1.00 96.69 68 VAL A O 1
ATOM 593 N N . GLN A 1 69 ? -1.699 4.517 4.388 1.00 96.75 69 GLN A N 1
ATOM 594 C CA . GLN A 1 69 ? -0.417 5.181 4.179 1.00 96.75 69 GLN A CA 1
ATOM 595 C C . GLN A 1 69 ? 0.549 4.281 3.402 1.00 96.75 69 GLN A C 1
ATOM 597 O O . GLN A 1 69 ? 1.107 4.722 2.397 1.00 96.75 69 GLN A O 1
ATOM 602 N N . ARG A 1 70 ? 0.636 2.993 3.761 1.00 95.69 70 ARG A N 1
ATOM 603 C CA . ARG A 1 70 ? 1.429 1.987 3.032 1.00 95.69 70 ARG A CA 1
ATOM 604 C C . ARG A 1 70 ? 1.028 1.895 1.560 1.00 95.69 70 ARG A C 1
ATOM 606 O O . ARG A 1 70 ? 1.890 1.956 0.685 1.00 95.69 70 ARG A O 1
ATOM 613 N N . LEU A 1 71 ? -0.274 1.821 1.262 1.00 95.56 71 LEU A N 1
ATOM 614 C CA . LEU A 1 71 ? -0.752 1.805 -0.126 1.00 95.56 71 LEU A CA 1
ATOM 615 C C . LEU A 1 71 ? -0.370 3.082 -0.884 1.00 95.56 71 LEU A C 1
ATOM 617 O O . LEU A 1 71 ? -0.021 3.015 -2.063 1.00 95.56 71 LEU A O 1
ATOM 621 N N . THR A 1 72 ? -0.439 4.241 -0.229 1.00 95.44 72 THR A N 1
ATOM 622 C CA . THR A 1 72 ? -0.072 5.522 -0.847 1.00 95.44 72 THR A CA 1
ATOM 623 C C . THR A 1 72 ? 1.406 5.526 -1.239 1.00 95.44 72 THR A C 1
ATOM 625 O O . THR A 1 72 ? 1.729 5.832 -2.388 1.00 95.44 72 THR A O 1
ATOM 628 N N . THR A 1 73 ? 2.288 5.100 -0.330 1.00 94.94 73 THR A N 1
ATOM 629 C CA . THR A 1 73 ? 3.730 4.971 -0.580 1.00 94.94 73 THR A CA 1
ATOM 630 C C . THR A 1 73 ? 4.018 3.998 -1.722 1.00 94.94 73 THR A C 1
ATOM 632 O O . THR A 1 73 ? 4.728 4.344 -2.669 1.00 94.94 73 THR A O 1
ATOM 635 N N . PHE A 1 74 ? 3.412 2.806 -1.704 1.00 95.06 74 PHE A N 1
ATOM 636 C CA . PHE A 1 74 ? 3.595 1.837 -2.785 1.00 95.06 74 PHE A CA 1
ATOM 637 C C . PHE A 1 74 ? 3.069 2.344 -4.128 1.00 95.06 74 PHE A C 1
ATOM 639 O O . PHE A 1 74 ? 3.732 2.170 -5.144 1.00 95.06 74 PHE A O 1
ATOM 646 N N . SER A 1 75 ? 1.938 3.049 -4.151 1.00 94.62 75 SER A N 1
ATOM 647 C CA . SER A 1 75 ? 1.385 3.615 -5.388 1.00 94.62 75 SER A CA 1
ATOM 648 C C . SER A 1 75 ? 2.322 4.646 -6.024 1.00 94.62 75 SER A C 1
ATOM 650 O O . SER A 1 75 ? 2.499 4.659 -7.246 1.00 94.62 75 SER A O 1
ATOM 652 N N . GLN A 1 76 ? 2.958 5.493 -5.208 1.00 95.19 76 GLN A N 1
ATOM 653 C CA . GLN A 1 76 ? 3.966 6.448 -5.678 1.00 95.19 76 GLN A CA 1
ATOM 654 C C . GLN A 1 76 ? 5.207 5.728 -6.212 1.00 95.19 76 GLN A C 1
ATOM 656 O O . GLN A 1 76 ? 5.679 6.050 -7.306 1.00 95.19 76 GLN A O 1
ATOM 661 N N . TYR A 1 77 ? 5.691 4.719 -5.481 1.00 92.88 77 TYR A N 1
ATOM 662 C CA . TYR A 1 77 ? 6.802 3.874 -5.908 1.00 92.88 77 TYR A CA 1
ATOM 663 C C . TYR A 1 77 ? 6.517 3.207 -7.260 1.00 92.88 77 TYR A C 1
ATOM 665 O O . TYR A 1 77 ? 7.284 3.393 -8.205 1.00 92.88 77 TYR A O 1
ATOM 673 N N . TRP A 1 78 ? 5.383 2.513 -7.394 1.00 94.25 78 TRP A N 1
ATOM 674 C CA . TRP A 1 78 ? 4.986 1.851 -8.636 1.00 94.25 78 TRP A CA 1
ATOM 675 C C . TRP A 1 78 ? 4.898 2.840 -9.795 1.00 94.25 78 TRP A C 1
ATOM 677 O O . TRP A 1 78 ? 5.438 2.577 -10.863 1.00 94.25 78 TRP A O 1
ATOM 687 N N . THR A 1 79 ? 4.303 4.014 -9.574 1.00 94.00 79 THR A N 1
ATOM 688 C CA . THR A 1 79 ? 4.210 5.067 -10.597 1.00 94.00 79 THR A CA 1
ATOM 689 C C . THR A 1 79 ? 5.590 5.557 -11.042 1.00 94.00 79 THR A C 1
ATOM 691 O O . THR A 1 79 ? 5.807 5.778 -12.234 1.00 94.00 79 THR A O 1
ATOM 694 N N . ARG A 1 80 ? 6.541 5.724 -10.111 1.00 93.75 80 ARG A N 1
ATOM 695 C CA . ARG A 1 80 ? 7.922 6.103 -10.445 1.00 93.75 80 ARG A CA 1
ATOM 696 C C . ARG A 1 80 ? 8.583 5.035 -11.312 1.00 93.75 80 ARG A C 1
ATOM 698 O O . ARG A 1 80 ? 9.133 5.376 -12.355 1.00 93.75 80 ARG A O 1
ATOM 705 N N . ILE A 1 81 ? 8.495 3.768 -10.910 1.00 89.81 81 ILE A N 1
ATOM 706 C CA . ILE A 1 81 ? 9.108 2.661 -11.651 1.00 89.81 81 ILE A CA 1
ATOM 707 C C . ILE A 1 81 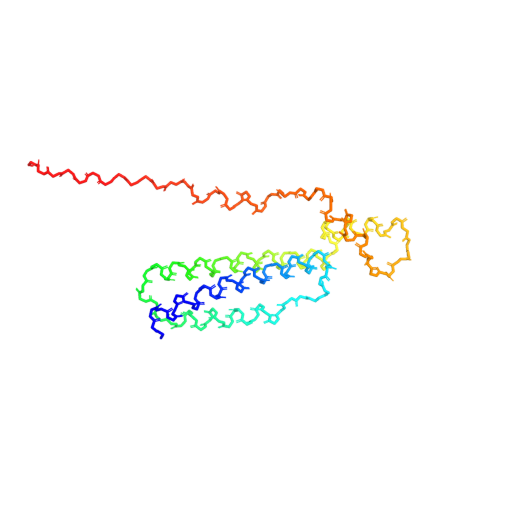? 8.475 2.498 -13.034 1.00 89.81 81 ILE A C 1
ATOM 709 O O . ILE A 1 81 ? 9.200 2.394 -14.016 1.00 89.81 81 ILE A O 1
ATOM 713 N N . LEU A 1 82 ? 7.147 2.563 -13.146 1.00 90.56 82 LEU A N 1
ATOM 714 C CA . LEU A 1 82 ? 6.453 2.506 -14.437 1.00 90.56 82 LEU A CA 1
ATOM 715 C C . LEU A 1 82 ? 6.947 3.598 -15.395 1.00 90.56 82 LEU A C 1
ATOM 717 O O . LEU A 1 82 ? 7.258 3.307 -16.546 1.00 90.56 82 LEU A O 1
ATOM 721 N N . ARG A 1 83 ? 7.129 4.832 -14.906 1.00 91.88 83 ARG A N 1
ATOM 722 C CA . ARG A 1 83 ? 7.701 5.930 -15.705 1.00 91.88 83 ARG A CA 1
ATOM 723 C C . ARG A 1 83 ? 9.151 5.675 -16.115 1.00 91.88 83 ARG A C 1
ATOM 725 O O . ARG A 1 83 ? 9.557 6.087 -17.197 1.00 91.88 83 ARG A O 1
ATOM 732 N N . GLU A 1 84 ? 9.956 5.050 -15.260 1.00 88.19 84 GLU A N 1
ATOM 733 C CA . GLU A 1 84 ? 11.335 4.674 -15.598 1.00 88.19 84 GLU A CA 1
ATOM 734 C C . GLU A 1 84 ? 11.384 3.559 -16.647 1.00 88.19 84 GLU A C 1
ATOM 736 O O . GLU A 1 84 ? 12.243 3.599 -17.527 1.00 88.19 84 GLU A O 1
ATOM 741 N N . ILE A 1 85 ? 10.450 2.605 -16.588 1.00 84.94 85 ILE A N 1
ATOM 742 C CA . ILE A 1 85 ? 10.290 1.541 -17.588 1.00 84.94 85 ILE A CA 1
ATOM 743 C C . ILE A 1 85 ? 9.873 2.146 -18.934 1.00 84.94 85 ILE A C 1
ATOM 745 O O . ILE A 1 85 ? 10.499 1.859 -19.951 1.00 84.94 85 ILE A O 1
ATOM 749 N N . GLU A 1 86 ? 8.883 3.045 -18.952 1.00 87.31 86 GLU A N 1
ATOM 750 C CA . GLU A 1 86 ? 8.445 3.756 -20.167 1.00 87.31 86 GLU A CA 1
ATOM 751 C C . GLU A 1 86 ? 9.577 4.565 -20.816 1.00 87.31 86 GLU A C 1
ATOM 753 O O . GLU A 1 86 ? 9.699 4.604 -22.039 1.00 87.31 86 GLU A O 1
ATOM 758 N N . LYS A 1 87 ? 10.433 5.189 -19.999 1.00 87.75 87 LYS A N 1
ATOM 759 C CA . LYS A 1 87 ? 11.619 5.930 -20.459 1.00 87.75 87 LYS A CA 1
ATOM 760 C C . LYS A 1 87 ? 12.800 5.024 -20.825 1.00 87.75 87 LYS A C 1
ATOM 762 O O . LYS A 1 87 ? 13.793 5.521 -21.349 1.00 87.75 87 LYS A O 1
ATOM 767 N N . GLY A 1 88 ? 12.730 3.726 -20.522 1.00 78.94 88 GLY A N 1
ATOM 768 C CA . GLY A 1 88 ? 13.827 2.773 -20.710 1.00 78.94 88 GLY A CA 1
ATOM 769 C C . GLY A 1 88 ? 15.022 2.991 -19.774 1.00 78.94 88 GLY A C 1
ATOM 770 O O . GLY A 1 88 ? 16.096 2.448 -20.016 1.00 78.94 88 GLY A O 1
ATOM 771 N N . THR A 1 89 ? 14.865 3.786 -18.714 1.00 77.69 89 THR A N 1
ATOM 772 C CA . THR A 1 89 ? 15.932 4.121 -17.757 1.00 77.69 89 THR A CA 1
ATOM 773 C C . THR A 1 89 ? 15.912 3.239 -16.513 1.00 77.69 89 THR A C 1
ATOM 775 O O . THR A 1 89 ? 16.736 3.421 -15.616 1.00 77.69 89 THR A O 1
ATOM 778 N N . TYR A 1 90 ? 14.964 2.306 -16.413 1.00 79.25 90 TYR A N 1
ATOM 779 C CA . TYR A 1 90 ? 14.857 1.437 -15.251 1.00 79.25 90 TYR A CA 1
ATOM 780 C C . TYR A 1 90 ? 16.104 0.549 -15.134 1.00 79.25 90 TYR A C 1
ATOM 782 O O . TYR A 1 90 ? 16.394 -0.258 -16.014 1.00 79.25 90 TYR A O 1
ATOM 790 N N . LYS A 1 91 ? 16.869 0.701 -14.041 1.00 67.50 91 LYS A N 1
ATOM 791 C CA . LYS A 1 91 ? 18.193 0.068 -13.857 1.00 67.50 91 LYS A CA 1
ATOM 792 C C . LYS A 1 91 ? 18.178 -1.452 -14.076 1.00 67.50 91 LYS A C 1
ATOM 794 O O . LYS A 1 91 ? 19.121 -1.994 -14.646 1.00 67.50 91 LYS A O 1
ATOM 799 N N . ARG A 1 92 ? 17.106 -2.145 -13.668 1.00 65.94 92 ARG A N 1
ATOM 800 C CA . ARG A 1 92 ? 16.936 -3.595 -13.888 1.00 65.94 92 ARG A CA 1
ATOM 801 C C . ARG A 1 92 ? 16.728 -3.941 -15.362 1.00 65.94 92 ARG A C 1
ATOM 803 O O . ARG A 1 92 ? 17.302 -4.924 -15.832 1.00 65.94 92 ARG A O 1
ATOM 810 N N . ASP A 1 93 ? 15.986 -3.119 -16.099 1.00 59.62 93 ASP A N 1
ATOM 811 C CA . ASP A 1 93 ? 15.847 -3.265 -17.548 1.00 59.62 93 ASP A CA 1
ATOM 812 C C . ASP A 1 93 ? 17.139 -2.917 -18.273 1.00 59.62 93 ASP A C 1
ATOM 814 O O . ASP A 1 93 ? 17.487 -3.621 -19.209 1.00 59.62 93 ASP A O 1
ATOM 818 N N . LEU A 1 94 ? 17.902 -1.921 -17.815 1.00 54.03 94 LEU A N 1
ATOM 819 C CA . LEU A 1 94 ? 19.229 -1.613 -18.354 1.00 54.03 94 LEU A CA 1
ATOM 820 C C . LEU A 1 94 ? 20.226 -2.750 -18.102 1.00 54.03 94 LEU A C 1
ATOM 822 O O . LEU A 1 94 ? 20.974 -3.103 -19.006 1.00 54.03 94 LEU A O 1
ATOM 826 N N . ALA A 1 95 ? 20.207 -3.383 -16.926 1.00 60.84 95 ALA A N 1
ATOM 827 C CA . ALA A 1 95 ? 21.038 -4.553 -16.633 1.00 60.84 95 ALA A CA 1
ATOM 828 C C . ALA A 1 95 ? 20.624 -5.779 -17.469 1.00 60.84 95 ALA A C 1
ATOM 830 O O . ALA A 1 95 ? 21.471 -6.522 -17.973 1.00 60.84 95 ALA A O 1
ATOM 831 N N . ARG A 1 96 ? 19.315 -5.981 -17.672 1.00 58.09 96 ARG A N 1
ATOM 832 C CA . ARG A 1 96 ? 18.772 -7.037 -18.537 1.00 58.09 96 ARG A CA 1
ATOM 833 C C . ARG A 1 96 ? 19.053 -6.759 -20.012 1.00 58.09 96 ARG A C 1
ATOM 835 O O . ARG A 1 96 ? 19.423 -7.679 -20.729 1.00 58.09 96 ARG A O 1
ATOM 842 N N . ALA A 1 97 ? 18.928 -5.513 -20.453 1.00 47.50 97 ALA A N 1
ATOM 843 C CA . ALA A 1 97 ? 19.283 -5.036 -21.780 1.00 47.50 97 ALA A CA 1
ATOM 844 C C . ALA A 1 97 ? 20.787 -5.186 -22.013 1.00 47.50 97 ALA A C 1
ATOM 846 O O . ALA A 1 97 ? 21.160 -5.764 -23.018 1.00 47.50 97 ALA A O 1
ATOM 847 N N . ALA A 1 98 ? 21.649 -4.798 -21.075 1.00 54.97 98 ALA A N 1
ATOM 848 C CA . ALA A 1 98 ? 23.095 -4.995 -21.168 1.00 54.97 98 ALA A CA 1
ATOM 849 C C . ALA A 1 98 ? 23.469 -6.486 -21.274 1.00 54.97 98 ALA A C 1
ATOM 851 O O . ALA A 1 98 ? 24.265 -6.856 -22.134 1.00 54.97 98 ALA A O 1
ATOM 852 N N . LYS A 1 99 ? 22.823 -7.371 -20.494 1.00 59.91 99 LYS A N 1
ATOM 853 C CA . LYS A 1 99 ? 22.962 -8.833 -20.661 1.00 59.91 99 LYS A CA 1
ATOM 854 C C . LYS A 1 99 ? 22.425 -9.338 -22.007 1.00 59.91 99 LYS A C 1
ATOM 856 O O . LYS A 1 99 ? 22.963 -10.293 -22.555 1.00 59.91 99 LYS A O 1
ATOM 861 N N . ARG A 1 100 ? 21.370 -8.717 -22.542 1.00 45.81 100 ARG A N 1
ATOM 862 C CA . ARG A 1 100 ? 20.687 -9.130 -23.781 1.00 45.81 100 ARG A CA 1
ATOM 863 C C . ARG A 1 100 ? 21.339 -8.574 -25.051 1.00 45.81 100 ARG A C 1
ATOM 865 O O . ARG A 1 100 ? 21.308 -9.238 -26.075 1.00 45.81 100 ARG A O 1
ATOM 872 N N . PHE A 1 101 ? 21.968 -7.405 -24.993 1.00 44.75 101 PHE A N 1
ATOM 873 C CA . PHE A 1 101 ? 22.714 -6.777 -26.088 1.00 44.75 101 PHE A CA 1
ATOM 874 C C . PHE A 1 101 ? 24.173 -7.259 -26.167 1.00 44.75 101 PHE A C 1
ATOM 876 O O . PHE A 1 101 ? 24.895 -6.855 -27.071 1.00 44.75 101 PHE A O 1
ATOM 883 N N . GLY A 1 102 ? 24.572 -8.206 -25.309 1.00 52.12 102 GLY A N 1
ATOM 884 C CA . GLY A 1 102 ? 25.745 -9.059 -25.523 1.00 52.12 102 GLY A CA 1
ATOM 885 C C . GLY A 1 102 ? 25.576 -10.114 -26.632 1.00 52.12 102 GLY A C 1
ATOM 886 O O . GLY A 1 102 ? 26.554 -10.762 -26.986 1.00 52.12 102 GLY A O 1
ATOM 887 N N . ASN A 1 103 ? 24.373 -10.301 -27.198 1.00 44.38 103 ASN A N 1
ATOM 888 C CA . ASN A 1 103 ? 24.153 -11.011 -28.467 1.00 44.38 103 ASN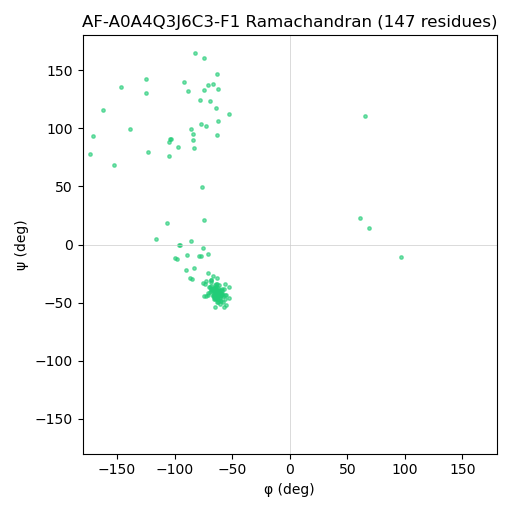 A CA 1
ATOM 889 C C . ASN A 1 103 ? 22.757 -10.645 -29.031 1.00 44.38 103 ASN A C 1
ATOM 891 O O . ASN A 1 103 ? 21.754 -10.953 -28.385 1.00 44.38 103 ASN A O 1
ATOM 895 N N . PRO A 1 1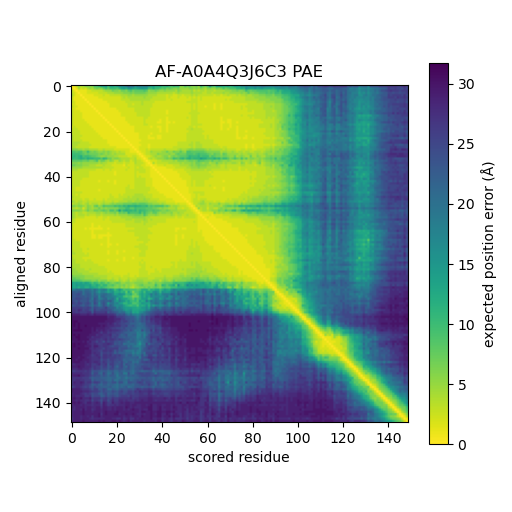04 ? 22.636 -9.986 -30.201 1.00 39.06 104 PRO A N 1
ATOM 896 C CA . PRO A 1 104 ? 21.448 -9.206 -30.580 1.00 39.06 104 PRO A CA 1
ATOM 897 C C . PRO A 1 104 ? 20.197 -10.010 -30.982 1.00 39.06 104 PRO A C 1
ATOM 899 O O . PRO A 1 104 ? 19.331 -9.469 -31.667 1.00 39.06 104 PRO A O 1
ATOM 902 N N . ASN A 1 105 ? 20.045 -11.282 -30.594 1.00 43.16 105 ASN A N 1
ATOM 903 C CA . ASN A 1 105 ? 18.920 -12.074 -31.092 1.00 43.16 105 ASN A CA 1
ATOM 904 C C . ASN A 1 105 ? 18.436 -13.206 -30.173 1.00 43.16 105 ASN A C 1
ATOM 906 O O . ASN A 1 105 ? 18.538 -14.371 -30.531 1.00 43.16 105 ASN A O 1
ATOM 910 N N . LEU A 1 106 ? 17.841 -12.895 -29.012 1.00 46.56 106 LEU A N 1
ATOM 911 C CA . LEU A 1 106 ? 17.026 -13.875 -28.271 1.00 46.56 106 LEU A CA 1
ATOM 912 C C . LEU A 1 106 ? 15.743 -13.242 -27.696 1.00 46.56 106 LEU A C 1
ATOM 914 O O . LEU A 1 106 ? 15.711 -12.590 -26.646 1.00 46.56 106 LEU A O 1
ATOM 918 N N . ARG A 1 107 ? 14.630 -13.458 -28.406 1.00 42.97 107 ARG A N 1
ATOM 919 C CA . ARG A 1 107 ? 13.285 -13.583 -27.824 1.00 42.97 107 ARG A CA 1
ATOM 920 C C . ARG A 1 107 ? 13.129 -15.044 -27.378 1.00 42.97 107 ARG A C 1
ATOM 922 O O . ARG A 1 107 ? 12.686 -15.871 -28.161 1.00 42.97 107 ARG A O 1
ATOM 929 N N . GLY A 1 108 ? 13.501 -15.360 -26.142 1.00 43.56 108 GLY A N 1
ATOM 930 C CA . GLY A 1 108 ? 13.287 -16.678 -25.538 1.00 43.56 108 GLY A CA 1
ATOM 931 C C . GLY A 1 108 ? 13.040 -16.526 -24.041 1.00 43.56 108 GLY A C 1
ATOM 932 O O . GLY A 1 108 ? 13.708 -15.719 -23.398 1.00 43.56 108 GLY A O 1
ATOM 933 N N . LYS A 1 109 ? 12.038 -17.231 -23.503 1.00 42.12 109 LYS A N 1
ATOM 934 C CA . LYS A 1 109 ? 11.785 -17.287 -22.055 1.00 42.12 109 LYS A CA 1
ATOM 935 C C . LYS A 1 109 ? 12.957 -18.029 -21.382 1.00 42.12 109 LYS A C 1
ATOM 937 O O . LYS A 1 109 ? 13.398 -19.025 -21.956 1.00 42.12 109 LYS A O 1
ATOM 942 N N . PRO A 1 110 ? 13.460 -17.569 -20.224 1.00 47.53 110 PRO A N 1
ATOM 943 C CA . PRO A 1 110 ? 14.553 -18.238 -19.521 1.00 47.53 110 PRO A CA 1
ATOM 944 C C . PRO A 1 110 ? 14.143 -19.648 -19.077 1.00 47.53 110 PRO A C 1
ATOM 946 O O . PRO A 1 110 ? 12.972 -19.898 -18.779 1.00 47.53 110 PRO A O 1
ATOM 949 N N . THR A 1 111 ? 15.104 -20.570 -19.069 1.00 50.31 111 THR A N 1
ATOM 950 C CA . THR A 1 111 ? 14.900 -21.967 -18.664 1.00 50.31 111 THR A CA 1
ATOM 951 C C . THR A 1 111 ? 14.956 -22.118 -17.143 1.00 50.31 111 THR A C 1
ATOM 953 O O . THR A 1 111 ? 15.442 -21.237 -16.439 1.00 50.31 111 THR A O 1
ATOM 956 N N . VAL A 1 112 ? 14.481 -23.249 -16.612 1.00 48.78 112 VAL A N 1
ATOM 957 C CA . VAL A 1 112 ? 14.496 -23.536 -15.162 1.00 48.78 112 VAL A CA 1
ATOM 958 C C . VAL A 1 112 ? 15.900 -23.448 -14.548 1.00 48.78 112 VAL A C 1
ATOM 960 O O . VAL A 1 112 ? 16.051 -22.934 -13.447 1.00 48.78 112 VAL A O 1
ATOM 963 N N . ALA A 1 113 ? 16.939 -23.815 -15.302 1.00 47.16 113 ALA A N 1
ATOM 964 C CA . ALA A 1 113 ? 18.331 -23.699 -14.870 1.00 47.16 113 ALA A CA 1
ATOM 965 C C . ALA A 1 113 ? 18.801 -22.235 -14.747 1.00 47.16 113 ALA A C 1
ATOM 967 O O . ALA A 1 113 ? 19.645 -21.915 -13.909 1.00 47.16 113 ALA A O 1
ATOM 968 N N . ASP A 1 114 ? 18.242 -21.331 -15.560 1.00 49.47 114 ASP A N 1
ATOM 969 C CA . ASP A 1 114 ? 18.516 -19.893 -15.470 1.00 49.47 114 ASP A CA 1
ATOM 970 C C . ASP A 1 114 ? 17.839 -19.275 -14.238 1.00 49.47 114 ASP A C 1
ATOM 972 O O . ASP A 1 114 ? 18.378 -18.339 -13.645 1.00 49.47 114 ASP A O 1
ATOM 976 N N . LEU A 1 115 ? 16.688 -19.825 -13.830 1.00 51.72 115 LEU A N 1
ATOM 977 C CA . LEU A 1 115 ? 15.968 -19.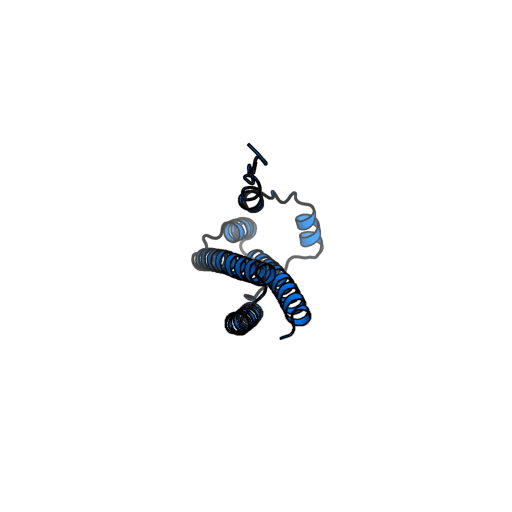435 -12.616 1.00 51.72 115 LEU A CA 1
ATOM 978 C C . LEU A 1 115 ? 16.684 -19.918 -11.350 1.00 51.72 115 LEU A C 1
ATOM 980 O O . LEU A 1 115 ? 16.862 -19.130 -10.427 1.00 51.72 115 LEU A O 1
ATOM 984 N N . GLU A 1 116 ? 17.157 -21.167 -11.325 1.00 46.09 116 GLU A N 1
ATOM 985 C CA . GLU A 1 116 ? 17.922 -21.724 -10.197 1.00 46.09 116 GLU A CA 1
ATOM 986 C C . GLU A 1 116 ? 19.258 -20.998 -9.998 1.00 46.09 116 GLU A C 1
ATOM 988 O O . GLU A 1 116 ? 19.632 -20.663 -8.875 1.00 46.09 116 GLU A O 1
ATOM 993 N N . ARG A 1 117 ? 19.955 -20.662 -11.092 1.00 46.53 117 ARG A N 1
ATOM 994 C CA . ARG A 1 117 ? 21.206 -19.894 -11.029 1.00 46.53 117 ARG A CA 1
ATOM 995 C C . ARG A 1 117 ? 20.980 -18.445 -10.583 1.00 46.53 117 ARG A C 1
ATOM 997 O O . ARG A 1 117 ? 21.848 -17.873 -9.931 1.00 46.53 117 ARG A O 1
ATOM 1004 N N . ALA A 1 118 ? 19.832 -17.854 -10.922 1.00 53.94 118 ALA A N 1
ATOM 1005 C CA . ALA A 1 118 ? 19.446 -16.525 -10.451 1.00 53.94 118 ALA A CA 1
ATOM 1006 C C . ALA A 1 118 ? 18.992 -16.527 -8.981 1.00 53.94 1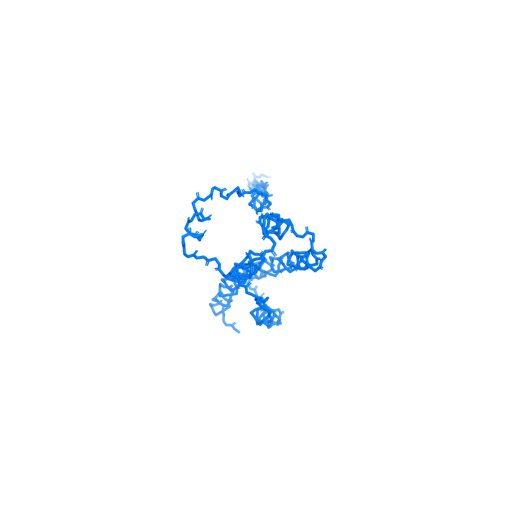18 ALA A C 1
ATOM 1008 O O . ALA A 1 118 ? 19.258 -15.555 -8.283 1.00 53.94 118 ALA A O 1
ATOM 1009 N N . ALA A 1 119 ? 18.367 -17.609 -8.506 1.00 50.56 119 ALA A N 1
ATOM 1010 C CA . ALA A 1 119 ? 17.987 -17.790 -7.103 1.00 50.56 119 ALA A CA 1
ATOM 1011 C C . ALA A 1 119 ? 19.195 -18.020 -6.173 1.00 50.56 119 ALA A C 1
ATOM 1013 O O . ALA A 1 119 ? 19.109 -17.726 -4.986 1.00 50.56 119 ALA A O 1
ATOM 1014 N N . LEU A 1 120 ? 20.315 -18.524 -6.708 1.00 51.06 120 LEU A N 1
ATOM 1015 C CA . LEU A 1 120 ? 21.566 -18.741 -5.967 1.00 51.06 120 LEU A CA 1
ATOM 1016 C C . LEU A 1 120 ? 22.512 -17.524 -5.986 1.00 51.06 120 LEU A C 1
ATOM 1018 O O . LEU A 1 120 ? 23.525 -17.515 -5.288 1.00 51.06 120 LEU A O 1
ATOM 1022 N N . ALA A 1 121 ? 22.218 -16.499 -6.790 1.00 45.91 121 ALA A N 1
ATOM 1023 C CA . ALA A 1 121 ? 23.001 -15.270 -6.782 1.00 45.91 121 ALA A CA 1
ATOM 1024 C C . ALA A 1 121 ? 22.669 -14.463 -5.514 1.00 45.91 121 ALA A C 1
ATOM 1026 O O . ALA A 1 121 ? 21.484 -14.290 -5.224 1.00 45.91 121 ALA A O 1
ATOM 1027 N N . PRO A 1 122 ? 23.668 -13.944 -4.774 1.00 40.75 122 PRO A N 1
ATOM 1028 C CA . PRO A 1 122 ? 23.403 -13.085 -3.631 1.00 40.75 122 PRO A CA 1
ATOM 1029 C C . PRO A 1 122 ? 22.682 -11.834 -4.134 1.00 40.75 122 PRO A C 1
ATOM 1031 O O . PRO A 1 122 ? 23.256 -10.991 -4.824 1.00 40.75 122 PRO A O 1
ATOM 1034 N N . SER A 1 123 ? 21.384 -11.755 -3.857 1.00 49.69 123 SER A N 1
ATOM 1035 C CA . SER A 1 123 ? 20.606 -10.546 -4.054 1.00 49.69 123 SER A CA 1
ATOM 1036 C C . SER A 1 123 ? 21.019 -9.581 -2.957 1.00 49.69 123 SER A C 1
ATOM 1038 O O . SER A 1 123 ? 20.596 -9.775 -1.822 1.00 49.69 123 SER A O 1
ATOM 1040 N N . GLU A 1 124 ? 21.856 -8.592 -3.274 1.00 44.91 124 GLU A N 1
ATOM 1041 C CA . GLU A 1 124 ? 22.099 -7.459 -2.376 1.00 44.91 124 GLU A CA 1
ATOM 1042 C C . GLU A 1 124 ? 20.744 -6.841 -1.997 1.00 44.91 124 GLU A C 1
ATOM 1044 O O . GLU A 1 124 ? 20.034 -6.331 -2.876 1.00 44.91 124 GLU A O 1
ATOM 1049 N N . PRO A 1 125 ? 20.329 -6.944 -0.726 1.00 53.81 125 PRO A N 1
ATOM 1050 C CA . PRO A 1 125 ? 19.106 -6.348 -0.242 1.00 53.81 125 PRO A CA 1
ATOM 1051 C C . PRO A 1 125 ? 19.487 -5.026 0.413 1.00 53.81 125 PRO A C 1
ATOM 1053 O O . PRO A 1 125 ? 19.691 -4.981 1.619 1.00 53.81 125 PRO A O 1
ATOM 1056 N N . GLU A 1 126 ? 19.631 -3.955 -0.361 1.00 51.56 126 GLU A N 1
ATOM 1057 C CA . GLU A 1 126 ? 19.959 -2.660 0.235 1.00 51.56 126 GLU A CA 1
ATOM 1058 C C . GLU A 1 126 ? 18.957 -1.572 -0.156 1.00 51.56 126 GLU A C 1
ATOM 1060 O O . GLU A 1 126 ? 18.605 -1.382 -1.321 1.00 51.56 126 GLU A O 1
ATOM 1065 N N . GLU A 1 127 ? 18.509 -0.883 0.896 1.00 48.06 127 GLU A N 1
ATOM 1066 C CA . GLU A 1 127 ? 17.770 0.384 0.969 1.00 48.06 127 GLU A CA 1
ATOM 1067 C C . GLU A 1 127 ? 16.244 0.373 1.106 1.00 48.06 127 GLU A C 1
ATOM 1069 O O . GLU A 1 127 ? 15.684 1.414 1.445 1.00 48.06 127 GLU A O 1
ATOM 1074 N N . LEU A 1 128 ? 15.540 -0.753 0.953 1.00 42.38 128 LEU A N 1
ATOM 1075 C CA . LEU A 1 128 ? 14.098 -0.781 1.268 1.00 42.38 128 LEU A CA 1
ATOM 1076 C C . LEU A 1 128 ? 13.754 -1.377 2.631 1.00 42.38 128 LEU A C 1
ATOM 1078 O O . LEU A 1 128 ? 12.631 -1.162 3.049 1.00 42.38 128 LEU A O 1
ATOM 1082 N N . ASP A 1 129 ? 14.680 -2.034 3.332 1.00 42.31 129 ASP A N 1
ATOM 1083 C CA . ASP A 1 129 ? 14.508 -2.384 4.757 1.00 42.31 129 ASP A CA 1
ATOM 1084 C C . ASP A 1 129 ? 14.958 -1.238 5.679 1.00 42.31 129 ASP A C 1
ATOM 1086 O O . ASP A 1 129 ? 14.393 -1.030 6.748 1.00 42.31 129 ASP A O 1
ATOM 1090 N N . SER A 1 130 ? 15.918 -0.419 5.235 1.00 37.62 130 SER A N 1
ATOM 1091 C CA . SER A 1 130 ? 16.505 0.665 6.034 1.00 37.62 130 SER A CA 1
ATOM 1092 C C . SER A 1 130 ? 15.494 1.764 6.378 1.00 37.62 130 SER A C 1
ATOM 1094 O O . SER A 1 130 ? 15.504 2.287 7.482 1.00 37.62 130 SER A O 1
ATOM 1096 N N . ALA A 1 131 ? 14.558 2.062 5.470 1.00 46.41 131 ALA A N 1
ATOM 1097 C CA . ALA A 1 131 ? 13.491 3.036 5.720 1.00 46.41 131 ALA A CA 1
ATOM 1098 C C . ALA A 1 131 ? 12.349 2.493 6.607 1.00 46.41 131 ALA A C 1
ATOM 1100 O O . ALA A 1 131 ? 11.471 3.254 7.006 1.00 46.41 131 ALA A O 1
ATOM 1101 N N . TRP A 1 132 ? 12.330 1.184 6.886 1.00 45.09 132 TRP A N 1
ATOM 1102 C CA . TRP A 1 132 ? 11.364 0.540 7.785 1.00 45.09 132 TRP A CA 1
ATOM 1103 C C . TRP A 1 132 ? 11.911 0.322 9.200 1.00 45.09 132 TRP A C 1
ATOM 1105 O O . TRP A 1 132 ? 11.121 0.049 10.098 1.00 45.09 132 TRP A O 1
ATOM 1115 N N . LEU A 1 133 ? 13.222 0.476 9.408 1.00 39.12 133 LEU A N 1
ATOM 1116 C CA . LEU A 1 133 ? 13.891 0.300 10.703 1.00 39.12 133 LEU A CA 1
ATOM 1117 C C . LEU A 1 133 ? 14.083 1.607 11.495 1.00 39.12 133 LEU A C 1
ATOM 1119 O O . LEU A 1 133 ? 14.591 1.562 12.605 1.00 39.12 133 LEU A O 1
ATOM 1123 N N . GLU A 1 134 ? 13.652 2.757 10.970 1.00 38.97 134 GLU A N 1
ATOM 1124 C CA . GLU A 1 134 ? 13.822 4.071 11.623 1.00 38.97 134 GLU A CA 1
ATOM 1125 C C . GLU A 1 134 ? 12.525 4.656 12.221 1.00 38.97 134 GLU A C 1
ATOM 1127 O O . GLU A 1 134 ? 12.446 5.857 12.462 1.00 38.97 134 GLU A O 1
ATOM 1132 N N . VAL A 1 135 ? 11.481 3.849 12.465 1.00 47.22 135 VAL A N 1
ATOM 1133 C CA . VAL A 1 135 ? 10.220 4.353 13.072 1.00 47.22 135 VAL A CA 1
ATOM 1134 C C . VAL A 1 135 ? 9.912 3.758 14.456 1.00 47.22 135 VAL A C 1
ATOM 1136 O O . VAL A 1 135 ? 8.905 4.109 15.059 1.00 47.22 135 VAL A O 1
ATOM 1139 N N . GLU A 1 136 ? 10.793 2.943 15.034 1.00 50.78 136 GLU A N 1
ATOM 1140 C CA . GLU A 1 136 ? 10.668 2.519 16.438 1.00 50.78 136 GLU A CA 1
ATOM 1141 C C . GLU A 1 136 ? 11.927 2.875 17.231 1.00 50.78 136 GLU A C 1
ATOM 1143 O O . GLU A 1 136 ? 12.772 2.024 17.464 1.00 50.78 136 GLU A O 1
ATOM 1148 N N . GLU A 1 137 ? 12.041 4.140 17.636 1.00 51.12 137 GLU A N 1
ATOM 1149 C CA . GLU A 1 137 ? 12.612 4.532 18.933 1.00 51.12 137 GLU A CA 1
ATOM 1150 C C . GLU A 1 137 ? 12.372 6.032 19.153 1.00 51.12 137 GLU A C 1
ATOM 1152 O O . GLU A 1 137 ? 13.107 6.875 18.655 1.00 51.12 137 GLU A O 1
ATOM 1157 N N . GLU A 1 138 ? 11.269 6.355 19.831 1.00 41.00 138 GLU A N 1
ATOM 1158 C CA . GLU A 1 138 ? 11.200 7.372 20.893 1.00 41.00 138 GLU A CA 1
ATOM 1159 C C . GLU A 1 138 ? 9.792 7.300 21.513 1.00 41.00 138 GLU A C 1
ATOM 1161 O O . GLU A 1 138 ? 8.885 8.074 21.209 1.00 41.00 138 GLU A O 1
ATOM 1166 N N . GLU A 1 139 ? 9.595 6.296 22.371 1.00 43.97 139 GLU A N 1
ATOM 1167 C CA . GLU A 1 139 ? 8.606 6.369 23.446 1.00 43.97 139 GLU A CA 1
ATOM 1168 C C . GLU A 1 139 ? 9.396 6.604 24.744 1.00 43.97 139 GLU A C 1
ATOM 1170 O O . GLU A 1 139 ? 9.852 5.663 25.387 1.00 43.97 139 GLU A O 1
ATOM 1175 N N . GLU A 1 140 ? 9.616 7.869 25.109 1.00 40.34 140 GLU A N 1
ATOM 1176 C CA . GLU A 1 140 ? 9.950 8.239 26.488 1.00 40.34 140 GLU A CA 1
ATOM 1177 C C . GLU A 1 140 ? 8.680 8.822 27.116 1.00 40.34 140 GLU A C 1
ATOM 1179 O O . GLU A 1 140 ? 8.348 10.000 26.975 1.00 40.34 140 GLU A O 1
ATOM 1184 N N . VAL A 1 141 ? 7.903 7.933 27.738 1.00 44.19 141 VAL A N 1
ATOM 1185 C CA . VAL A 1 141 ? 6.806 8.282 28.642 1.00 44.19 141 VAL A CA 1
ATOM 1186 C C . VAL A 1 141 ? 7.413 8.477 30.024 1.00 44.19 141 VAL A C 1
ATOM 1188 O O . VAL A 1 141 ? 7.607 7.504 30.745 1.00 44.19 141 VAL A O 1
ATOM 1191 N N . ASP A 1 142 ? 7.654 9.725 30.412 1.00 36.84 142 ASP A N 1
ATOM 1192 C CA . ASP A 1 142 ? 7.780 10.089 31.824 1.00 36.84 142 ASP A CA 1
ATOM 1193 C C . ASP A 1 142 ? 6.503 10.815 32.260 1.00 36.84 142 ASP A C 1
ATOM 1195 O O . ASP A 1 142 ? 6.373 12.039 32.196 1.00 36.84 142 ASP A O 1
ATOM 1199 N N . GLU A 1 143 ? 5.525 10.026 32.703 1.00 43.19 143 GLU A N 1
ATOM 1200 C CA . GLU A 1 143 ? 4.391 10.497 33.492 1.00 43.19 143 GLU A CA 1
ATOM 1201 C C . GLU A 1 143 ? 4.613 10.069 34.951 1.00 43.19 143 GLU A C 1
ATOM 1203 O O . GLU A 1 143 ? 3.998 9.123 35.439 1.00 43.19 143 GLU A O 1
ATOM 1208 N N . ASP A 1 144 ? 5.499 10.763 35.674 1.00 39.06 144 ASP A N 1
ATOM 1209 C CA . ASP A 1 144 ? 5.529 10.663 37.137 1.00 39.06 144 ASP A CA 1
ATOM 1210 C C . ASP A 1 144 ? 4.477 11.618 37.720 1.00 39.06 144 ASP A C 1
ATOM 1212 O O . ASP A 1 144 ? 4.726 12.768 38.099 1.00 39.06 144 ASP A O 1
ATOM 1216 N N . THR A 1 145 ? 3.239 11.121 37.754 1.00 47.72 145 THR A N 1
ATOM 1217 C CA . THR A 1 145 ? 2.239 11.580 38.718 1.00 47.72 145 THR A CA 1
ATOM 1218 C C . THR A 1 145 ? 2.752 11.221 40.109 1.00 47.72 145 THR A C 1
ATOM 1220 O O . THR A 1 145 ? 2.526 10.124 40.615 1.00 47.72 145 THR A O 1
ATOM 1223 N N . SER A 1 146 ? 3.424 12.176 40.750 1.00 43.41 146 SER A N 1
ATOM 1224 C CA . SER A 1 146 ? 3.761 12.067 42.165 1.00 43.41 146 SER A CA 1
ATOM 1225 C C . SER A 1 146 ? 2.484 12.171 43.017 1.00 43.41 146 SER A C 1
ATOM 1227 O O . SER A 1 146 ? 1.754 13.166 42.916 1.00 43.41 146 SER A O 1
ATOM 1229 N N . PRO A 1 147 ? 2.181 11.176 43.870 1.00 52.12 147 PRO A N 1
ATOM 1230 C CA . PRO A 1 147 ? 1.044 11.226 44.769 1.00 52.12 147 PRO A CA 1
ATOM 1231 C C . PRO A 1 147 ? 1.448 11.904 46.091 1.00 52.12 147 PRO A C 1
ATOM 1233 O O . PRO A 1 147 ? 2.421 11.512 46.725 1.00 52.12 147 PRO A O 1
ATOM 1236 N N . PHE A 1 148 ? 0.631 12.861 46.544 1.00 38.88 148 PHE A N 1
ATOM 1237 C CA . PHE A 1 148 ? 0.643 13.488 47.879 1.00 38.88 148 PHE A CA 1
ATOM 1238 C C . PHE A 1 148 ? 1.866 14.343 48.285 1.00 38.88 148 PHE A C 1
ATOM 1240 O O . PHE A 1 148 ? 2.890 13.819 48.719 1.00 38.88 148 PHE A O 1
ATOM 1247 N N . ARG A 1 149 ? 1.650 15.666 48.397 1.00 38.72 149 ARG A N 1
ATOM 1248 C CA . ARG A 1 149 ? 1.716 16.403 49.678 1.00 38.72 149 ARG A CA 1
ATOM 1249 C C . ARG A 1 149 ? 0.980 17.739 49.607 1.00 38.72 149 ARG A C 1
ATOM 1251 O O . ARG A 1 149 ? 1.118 18.425 48.575 1.00 38.72 149 ARG A O 1
#